Protein AF-U1QD72-F1 (afdb_monomer_lite)

pLDDT: mean 93.51, std 8.13, range [55.78, 98.44]

Structure (mmCIF, N/CA/C/O backbone):
data_AF-U1QD72-F1
#
_entry.id   AF-U1QD72-F1
#
loop_
_atom_site.group_PDB
_atom_site.id
_atom_site.type_symbol
_atom_site.label_atom_id
_atom_site.label_alt_id
_atom_site.label_comp_id
_atom_site.label_asym_id
_atom_site.label_entity_id
_atom_site.label_seq_id
_atom_site.pdbx_PDB_ins_code
_atom_site.Cartn_x
_atom_site.Cartn_y
_atom_site.Cartn_z
_atom_site.occupancy
_atom_site.B_iso_or_equiv
_atom_site.auth_seq_id
_atom_site.auth_comp_id
_atom_site.auth_asym_id
_atom_site.auth_atom_id
_atom_site.pdbx_PDB_model_num
ATOM 1 N N . MET A 1 1 ? 2.986 4.773 -15.804 1.00 86.00 1 MET A N 1
ATOM 2 C CA . MET A 1 1 ? 2.703 4.240 -14.452 1.00 86.00 1 MET A CA 1
ATOM 3 C C . MET A 1 1 ? 1.377 3.499 -14.443 1.00 86.00 1 MET A C 1
ATOM 5 O O . MET A 1 1 ? 1.407 2.318 -14.158 1.00 86.00 1 MET A O 1
ATOM 9 N N . LEU A 1 2 ? 0.267 4.127 -14.858 1.00 91.31 2 LEU A N 1
ATOM 10 C CA . LEU A 1 2 ? -1.049 3.478 -14.944 1.00 91.31 2 LEU A CA 1
ATOM 11 C C . LEU A 1 2 ? -1.063 2.214 -15.827 1.00 91.31 2 LEU A C 1
ATOM 13 O O . LEU A 1 2 ? -1.342 1.130 -15.325 1.00 91.31 2 LEU A O 1
ATOM 17 N N . ASP A 1 3 ? -0.659 2.335 -17.094 1.00 93.56 3 ASP A N 1
ATOM 18 C CA . ASP A 1 3 ? -0.658 1.210 -18.052 1.00 93.56 3 ASP A CA 1
ATOM 19 C C . ASP A 1 3 ? 0.342 0.098 -17.703 1.00 93.56 3 ASP A C 1
ATOM 21 O O . ASP A 1 3 ? 0.216 -1.027 -18.167 1.00 93.56 3 ASP A O 1
ATOM 25 N N . LEU A 1 4 ? 1.355 0.425 -16.897 1.00 94.56 4 LEU A N 1
ATOM 26 C CA . LEU A 1 4 ? 2.403 -0.505 -16.460 1.00 94.56 4 LEU A CA 1
ATOM 27 C C . LEU A 1 4 ? 2.152 -1.041 -15.044 1.00 94.56 4 LEU A C 1
ATOM 29 O O . LEU A 1 4 ? 2.973 -1.785 -14.509 1.00 94.56 4 LEU A O 1
ATOM 33 N N . SER A 1 5 ? 1.051 -0.635 -14.408 1.00 95.06 5 SER A N 1
ATOM 34 C CA . SER A 1 5 ? 0.603 -1.264 -13.171 1.00 95.06 5 SER A CA 1
ATOM 35 C C . SER A 1 5 ? -0.020 -2.622 -13.517 1.00 95.06 5 SER A C 1
ATOM 37 O O . SER A 1 5 ? -0.707 -2.722 -14.533 1.00 95.06 5 SER A O 1
ATOM 39 N N . PRO A 1 6 ? 0.165 -3.666 -12.695 1.00 96.50 6 PRO A N 1
ATOM 40 C CA . PRO A 1 6 ? -0.466 -4.967 -12.910 1.00 96.50 6 PRO A CA 1
ATOM 41 C C . PRO A 1 6 ? -1.987 -4.901 -13.089 1.00 96.50 6 PRO A C 1
ATOM 43 O O . PRO A 1 6 ? -2.549 -5.681 -13.851 1.00 96.50 6 PRO A O 1
ATOM 46 N N . ALA A 1 7 ? -2.657 -3.967 -12.410 1.00 96.62 7 ALA A N 1
ATOM 47 C CA . ALA A 1 7 ? -4.090 -3.753 -12.574 1.00 96.62 7 ALA A CA 1
ATOM 48 C C . ALA A 1 7 ? -4.460 -3.061 -13.899 1.00 96.62 7 ALA A C 1
ATOM 50 O O . ALA A 1 7 ? -5.589 -3.213 -14.360 1.00 96.62 7 ALA A O 1
ATOM 51 N N . GLY A 1 8 ? -3.554 -2.274 -14.491 1.00 96.31 8 GLY A N 1
ATOM 52 C CA . GLY A 1 8 ? -3.768 -1.555 -15.754 1.00 96.31 8 GLY A CA 1
ATOM 53 C C . GLY A 1 8 ? -4.870 -0.488 -15.710 1.00 96.31 8 GLY A C 1
ATOM 54 O O . GLY A 1 8 ? -5.319 -0.023 -16.754 1.00 96.31 8 GLY A O 1
ATOM 55 N N . ARG A 1 9 ? -5.353 -0.118 -14.517 1.00 96.50 9 ARG A N 1
ATOM 56 C CA . ARG A 1 9 ? -6.450 0.838 -14.317 1.00 96.50 9 ARG A CA 1
ATOM 57 C C . ARG A 1 9 ? -6.359 1.530 -12.963 1.00 96.50 9 ARG A C 1
ATOM 59 O O . ARG A 1 9 ? -5.679 1.063 -12.053 1.00 96.50 9 ARG A O 1
ATOM 66 N N . ILE A 1 10 ? -7.096 2.630 -12.836 1.00 95.50 10 ILE A N 1
ATOM 67 C CA . ILE A 1 10 ? -7.291 3.324 -11.564 1.00 95.50 10 ILE A CA 1
ATOM 68 C C . ILE A 1 10 ? -8.351 2.568 -10.751 1.00 95.50 10 ILE A C 1
ATOM 70 O O . ILE A 1 10 ? -9.318 2.042 -11.313 1.00 95.50 10 ILE A O 1
ATOM 74 N N . ALA A 1 11 ? -8.145 2.501 -9.436 1.00 96.50 11 ALA A N 1
ATOM 75 C CA . ALA A 1 11 ? -9.155 2.024 -8.500 1.00 96.50 11 ALA A CA 1
ATOM 76 C C . ALA A 1 11 ? -10.272 3.064 -8.340 1.00 96.50 11 ALA A C 1
ATOM 78 O O . ALA A 1 11 ? -10.013 4.270 -8.330 1.00 96.50 11 ALA A O 1
ATOM 79 N N . THR A 1 12 ? -11.512 2.616 -8.191 1.00 97.88 12 THR A N 1
ATOM 80 C CA . THR A 1 12 ? -12.619 3.518 -7.860 1.00 97.88 12 THR A CA 1
ATOM 81 C C . THR A 1 12 ? -12.604 3.870 -6.366 1.00 97.88 12 THR A C 1
ATOM 83 O O . THR A 1 12 ? -12.030 3.132 -5.559 1.00 97.88 12 THR A O 1
ATOM 86 N N . PRO A 1 13 ? -13.256 4.974 -5.951 1.00 98.06 13 PRO A N 1
ATOM 87 C CA . PRO A 1 13 ? -13.429 5.278 -4.531 1.00 98.06 13 PRO A CA 1
ATOM 88 C C . PRO A 1 13 ? -14.111 4.148 -3.749 1.00 98.06 13 PRO A C 1
ATOM 90 O O . PRO A 1 13 ? -13.724 3.886 -2.615 1.00 98.06 13 PRO A O 1
ATOM 93 N N . ASP A 1 14 ? -15.069 3.447 -4.363 1.00 98.44 14 ASP A N 1
ATOM 94 C CA . ASP A 1 14 ? -15.785 2.333 -3.730 1.00 98.44 14 ASP A CA 1
ATOM 95 C C . ASP A 1 14 ? -14.865 1.139 -3.445 1.00 98.44 14 ASP A C 1
ATOM 97 O O . ASP A 1 14 ? -14.977 0.510 -2.397 1.00 98.44 14 ASP A O 1
ATOM 101 N N . GLU A 1 15 ? -13.903 0.851 -4.330 1.00 97.94 15 GLU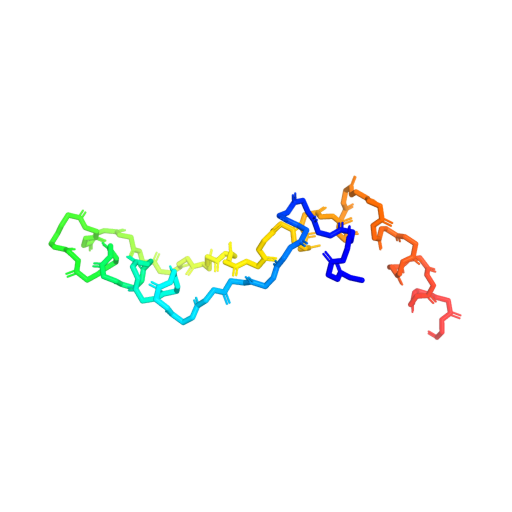 A N 1
ATOM 102 C CA . GLU A 1 15 ? -12.909 -0.209 -4.105 1.00 97.94 15 GLU A CA 1
ATOM 103 C C . GLU A 1 15 ? -11.995 0.101 -2.909 1.00 97.94 15 GLU A C 1
ATOM 105 O O . GLU A 1 15 ? -11.635 -0.800 -2.151 1.00 97.94 15 GLU A O 1
ATOM 110 N N . ILE A 1 16 ? -11.656 1.376 -2.695 1.00 97.94 16 ILE A N 1
ATOM 111 C CA . ILE A 1 16 ? -10.910 1.814 -1.505 1.00 97.94 16 ILE A CA 1
ATOM 112 C C . ILE A 1 16 ? -11.811 1.813 -0.260 1.00 97.94 16 ILE A C 1
ATOM 114 O O . ILE A 1 16 ? -11.361 1.445 0.825 1.00 97.94 16 ILE A O 1
ATOM 118 N N . GLY A 1 17 ? -13.089 2.168 -0.413 1.00 98.12 17 GLY A N 1
ATOM 119 C CA . GLY A 1 17 ? -14.092 2.099 0.649 1.00 98.12 17 GLY A CA 1
ATOM 120 C C . GLY A 1 17 ? -14.284 0.680 1.183 1.00 98.12 17 GLY A C 1
ATOM 121 O O . GLY A 1 17 ? -14.269 0.485 2.395 1.00 98.12 17 GLY A O 1
ATOM 122 N N . ALA A 1 18 ? -14.359 -0.316 0.299 1.00 98.44 18 ALA A N 1
ATOM 123 C CA . ALA A 1 18 ? -14.464 -1.724 0.679 1.00 98.44 18 ALA A CA 1
ATOM 124 C C . ALA A 1 18 ? -13.237 -2.219 1.471 1.00 98.44 18 ALA A C 1
ATOM 126 O O . ALA A 1 18 ? -13.372 -2.987 2.423 1.00 98.44 18 ALA A O 1
ATOM 127 N N . LEU A 1 19 ? -12.028 -1.749 1.131 1.00 97.75 19 LEU A N 1
ATOM 128 C CA . LEU A 1 19 ? -10.826 -2.044 1.919 1.00 97.75 19 LEU A CA 1
ATOM 129 C C . LEU A 1 19 ? -10.901 -1.430 3.324 1.00 97.75 19 LEU A C 1
ATOM 131 O O . LEU A 1 19 ? -10.507 -2.066 4.300 1.00 97.75 19 LEU A O 1
ATOM 135 N N . ALA A 1 20 ? -11.398 -0.196 3.435 1.00 97.50 20 ALA A N 1
ATOM 136 C CA . ALA A 1 20 ? -11.588 0.448 4.729 1.00 97.50 20 ALA A CA 1
ATOM 137 C C . ALA A 1 20 ? -12.645 -0.282 5.571 1.00 97.50 20 ALA A C 1
ATOM 139 O O . ALA A 1 20 ? -12.413 -0.512 6.754 1.00 97.50 20 ALA A O 1
ATOM 140 N N . GLU A 1 21 ? -13.764 -0.689 4.965 1.00 98.31 21 GLU A N 1
ATOM 141 C CA . GLU A 1 21 ? -14.815 -1.481 5.615 1.00 98.31 21 GLU A CA 1
ATOM 142 C C . GLU A 1 21 ? -14.252 -2.772 6.218 1.00 98.31 21 GLU A C 1
ATOM 144 O O . GLU A 1 21 ? -14.471 -3.029 7.401 1.00 98.31 21 GLU A O 1
ATOM 149 N N . PHE A 1 22 ? -13.441 -3.515 5.458 1.00 97.75 22 PHE A N 1
ATOM 150 C CA . PHE A 1 22 ? -12.763 -4.718 5.949 1.00 97.75 22 PHE A CA 1
ATOM 151 C C . PHE A 1 22 ? -11.957 -4.463 7.235 1.00 97.75 22 PHE A C 1
ATOM 153 O O . PHE A 1 22 ? -12.021 -5.256 8.171 1.00 97.75 22 PHE A O 1
ATOM 160 N N . PHE A 1 23 ? -11.232 -3.343 7.324 1.00 97.31 23 PHE A N 1
ATOM 161 C CA . PHE A 1 23 ? -10.465 -3.007 8.531 1.00 97.31 23 PHE A CA 1
ATOM 162 C C . PHE A 1 23 ? -11.313 -2.517 9.705 1.00 97.31 23 PHE A C 1
ATOM 164 O O . PHE A 1 23 ? -10.844 -2.550 10.841 1.00 97.31 23 PHE A O 1
ATOM 171 N N . MET A 1 24 ? -12.538 -2.062 9.454 1.00 96.88 24 MET A N 1
ATOM 172 C CA . MET A 1 24 ? -13.461 -1.638 10.508 1.00 96.88 24 MET A CA 1
ATOM 173 C C . MET A 1 24 ? -14.257 -2.812 11.092 1.00 96.88 24 MET A C 1
ATOM 175 O O . MET A 1 24 ? -14.937 -2.642 12.106 1.00 96.88 24 MET A O 1
ATOM 179 N N . GLU A 1 25 ? -14.173 -4.005 10.495 1.00 98.19 25 GLU A N 1
ATOM 180 C CA . GLU A 1 25 ? -14.800 -5.193 11.060 1.00 98.19 25 GLU A CA 1
ATOM 181 C C . GLU A 1 25 ? -14.169 -5.599 12.406 1.00 98.19 25 GLU A C 1
ATOM 183 O O . GLU A 1 25 ? -12.948 -5.538 12.577 1.00 98.19 25 GLU A O 1
ATOM 188 N N . PRO A 1 26 ? -14.960 -6.144 13.354 1.00 97.88 26 PRO A N 1
ATOM 189 C CA . PRO A 1 26 ? -14.428 -6.674 14.613 1.00 97.88 26 PRO A CA 1
ATOM 190 C C . PRO A 1 26 ? -13.354 -7.760 14.429 1.00 97.88 26 PRO A C 1
ATOM 192 O O . PRO A 1 26 ? -12.482 -7.927 15.282 1.00 97.88 26 PRO A O 1
ATOM 195 N N . SER A 1 27 ? -13.414 -8.499 13.317 1.00 97.75 27 SER A N 1
ATOM 196 C CA . SER A 1 27 ? -12.468 -9.556 12.943 1.00 97.75 27 SER A CA 1
ATOM 197 C C . SER A 1 27 ? -11.049 -9.019 12.699 1.00 97.75 27 SER A C 1
ATOM 199 O O . SER A 1 27 ? -10.072 -9.718 12.975 1.00 97.75 27 SER A O 1
ATOM 201 N N . ALA A 1 28 ? -10.921 -7.764 12.258 1.00 97.81 28 ALA A N 1
ATOM 202 C CA . ALA A 1 28 ? -9.651 -7.107 11.976 1.00 97.81 28 ALA A CA 1
ATOM 203 C C . ALA A 1 28 ? -8.973 -6.521 13.230 1.00 97.81 28 ALA A C 1
ATOM 205 O O . ALA A 1 28 ? -7.899 -5.936 13.124 1.00 97.81 28 ALA A O 1
ATOM 206 N N . GLY A 1 29 ? -9.541 -6.704 14.431 1.00 97.31 29 GLY A N 1
ATOM 207 C CA . GLY A 1 29 ? -9.120 -6.013 15.659 1.00 97.31 29 GLY A CA 1
ATOM 208 C C . GLY A 1 29 ? -7.671 -6.232 16.126 1.00 97.31 29 GLY A C 1
ATOM 209 O O . GLY A 1 29 ? -7.202 -5.500 16.995 1.00 97.31 29 GLY A O 1
ATOM 210 N N . PHE A 1 30 ? -6.946 -7.208 15.569 1.00 97.31 30 PHE A N 1
ATOM 211 C CA . PHE A 1 30 ? -5.517 -7.421 15.847 1.00 97.31 30 PHE A CA 1
ATOM 212 C C . PHE A 1 30 ? -4.589 -6.966 14.709 1.00 97.31 30 PHE A C 1
ATOM 214 O O . PHE A 1 30 ? -3.368 -7.077 14.814 1.00 97.31 30 PHE A O 1
ATOM 221 N N . ILE A 1 31 ? -5.148 -6.440 13.618 1.00 97.50 31 ILE A N 1
ATOM 222 C CA . ILE A 1 31 ? -4.386 -5.882 12.506 1.00 97.50 31 ILE A CA 1
ATOM 223 C C . ILE A 1 31 ? -4.108 -4.411 12.821 1.00 97.50 31 ILE A C 1
ATOM 225 O O . ILE A 1 31 ? -4.970 -3.549 12.688 1.00 97.50 31 ILE A O 1
ATOM 229 N N . THR A 1 32 ? -2.893 -4.125 13.280 1.00 96.44 32 THR A N 1
ATOM 230 C CA . THR A 1 32 ? -2.461 -2.775 13.657 1.00 96.44 32 THR A CA 1
ATOM 231 C C . THR A 1 32 ? -0.993 -2.548 13.305 1.00 96.44 32 THR A C 1
ATOM 233 O O . THR A 1 32 ? -0.214 -3.498 13.234 1.00 96.44 32 THR A O 1
ATOM 236 N N . GLY A 1 33 ? -0.616 -1.287 13.067 1.00 96.75 33 GLY A N 1
ATOM 237 C CA . GLY A 1 33 ? 0.759 -0.887 12.750 1.00 96.75 33 GLY A CA 1
ATOM 238 C C . GLY A 1 33 ? 1.261 -1.336 11.374 1.00 96.75 33 GLY A C 1
ATOM 239 O O . GLY A 1 33 ? 2.471 -1.415 11.179 1.00 96.75 33 GLY A O 1
ATOM 240 N N . ILE A 1 34 ? 0.352 -1.654 10.447 1.00 96.88 34 ILE A N 1
ATOM 241 C CA . ILE A 1 34 ? 0.692 -2.061 9.081 1.00 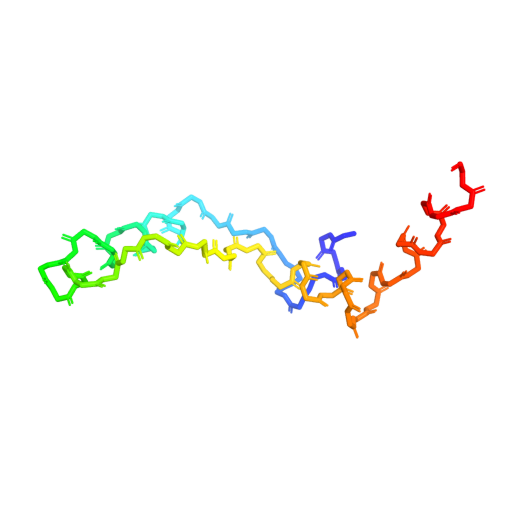96.88 34 ILE A CA 1
ATOM 242 C C . ILE A 1 34 ? 0.399 -0.950 8.075 1.00 96.88 34 ILE A C 1
ATOM 244 O O . ILE A 1 34 ? -0.520 -0.154 8.264 1.00 96.88 34 ILE A O 1
ATOM 248 N N . ASP A 1 35 ? 1.126 -0.985 6.963 1.00 96.06 35 ASP A N 1
ATOM 249 C CA . ASP A 1 35 ? 0.802 -0.248 5.748 1.00 96.06 35 ASP A CA 1
ATOM 250 C C . ASP A 1 35 ? 0.192 -1.203 4.718 1.00 96.06 35 ASP A C 1
ATOM 252 O O . ASP A 1 35 ? 0.676 -2.322 4.523 1.00 96.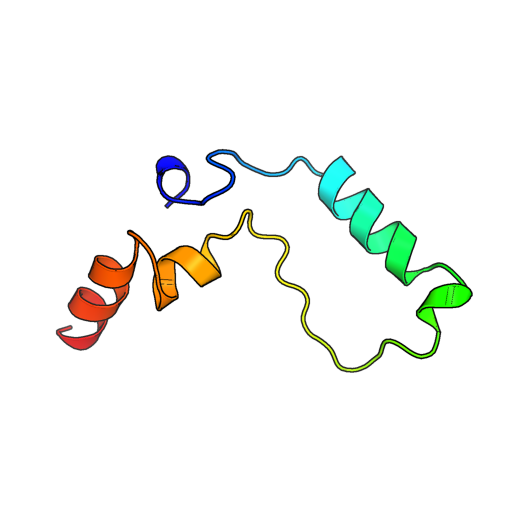06 35 ASP A O 1
ATOM 256 N N . VAL A 1 36 ? -0.860 -0.758 4.028 1.00 96.19 36 VAL A N 1
ATOM 257 C CA . VAL A 1 36 ? -1.538 -1.539 2.986 1.00 96.19 36 VAL A CA 1
ATOM 258 C C . VAL A 1 36 ? -1.433 -0.806 1.659 1.00 96.19 36 VAL A C 1
ATOM 260 O O . VAL A 1 36 ? -1.938 0.304 1.504 1.00 96.19 36 VAL A O 1
ATOM 263 N N . LEU A 1 37 ? -0.789 -1.440 0.681 1.00 96.81 37 LEU A N 1
ATOM 264 C CA . LEU A 1 37 ? -0.684 -0.903 -0.673 1.00 96.81 37 LEU A CA 1
ATOM 265 C C . LEU A 1 37 ? -1.939 -1.251 -1.480 1.00 96.81 37 LEU A C 1
ATOM 267 O O . LEU A 1 37 ? -2.118 -2.388 -1.910 1.00 96.81 37 LEU A O 1
ATOM 271 N N . ALA A 1 38 ? -2.788 -0.248 -1.708 1.00 96.75 38 ALA A N 1
ATOM 272 C CA . ALA A 1 38 ? -3.984 -0.324 -2.549 1.00 96.75 38 ALA A CA 1
ATOM 273 C C . ALA A 1 38 ? -3.780 0.444 -3.870 1.00 96.75 38 ALA A C 1
ATOM 275 O O . ALA A 1 38 ? -4.517 1.368 -4.198 1.00 96.75 38 ALA A O 1
ATOM 276 N N . ASP A 1 39 ? -2.722 0.106 -4.609 1.00 96.12 39 ASP A N 1
ATOM 277 C CA . ASP A 1 39 ? -2.192 0.929 -5.709 1.00 96.12 39 ASP A CA 1
ATOM 278 C C . ASP A 1 39 ? -2.204 0.231 -7.083 1.00 96.12 39 ASP A C 1
ATOM 280 O O . ASP A 1 39 ? -1.463 0.608 -7.999 1.00 96.12 39 ASP A O 1
ATOM 284 N N . GLY A 1 40 ? -2.994 -0.838 -7.219 1.00 96.19 40 GLY A N 1
ATOM 285 C CA . GLY A 1 40 ? -3.058 -1.642 -8.442 1.00 96.19 40 GLY A CA 1
ATOM 286 C C . GLY A 1 40 ? -1.764 -2.400 -8.764 1.00 96.19 40 GLY A C 1
ATOM 287 O O . GLY A 1 40 ? -1.582 -2.840 -9.898 1.00 96.19 40 GLY A O 1
ATOM 288 N N . GLY A 1 41 ? -0.851 -2.537 -7.794 1.00 96.81 41 GLY A N 1
ATOM 289 C CA . GLY A 1 41 ? 0.447 -3.196 -7.951 1.00 96.81 41 GLY A CA 1
ATOM 290 C C . GLY A 1 41 ? 1.538 -2.282 -8.509 1.00 96.81 41 GLY A C 1
ATOM 29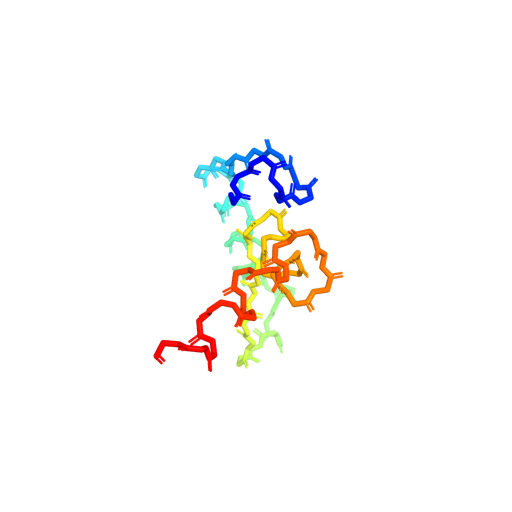1 O O . GLY A 1 41 ? 2.601 -2.761 -8.910 1.00 96.81 41 GLY A O 1
ATOM 292 N N . THR A 1 42 ? 1.299 -0.974 -8.555 1.00 96.62 42 THR A N 1
ATOM 293 C CA . THR A 1 42 ? 2.244 0.003 -9.101 1.00 96.62 42 THR A CA 1
ATOM 294 C C . THR A 1 42 ? 3.581 -0.018 -8.353 1.00 96.62 42 THR A C 1
ATOM 296 O O . THR A 1 42 ? 4.642 -0.032 -8.978 1.00 96.62 42 THR A O 1
ATOM 299 N N . THR A 1 43 ? 3.553 -0.091 -7.022 1.00 95.94 43 THR A N 1
ATOM 300 C CA . THR A 1 43 ? 4.753 -0.196 -6.183 1.00 95.94 43 THR A CA 1
ATOM 301 C C . THR A 1 43 ? 5.513 -1.489 -6.469 1.00 95.94 43 THR A C 1
ATOM 303 O O . THR A 1 43 ? 6.733 -1.470 -6.625 1.00 95.94 43 THR A O 1
ATOM 306 N N . ALA A 1 44 ? 4.812 -2.614 -6.624 1.00 95.75 44 ALA A N 1
ATOM 307 C CA . ALA A 1 44 ? 5.447 -3.880 -6.988 1.00 95.75 44 ALA A CA 1
ATOM 308 C C . ALA A 1 44 ? 6.110 -3.797 -8.374 1.00 95.75 44 ALA A C 1
ATOM 310 O O . ALA A 1 44 ? 7.258 -4.216 -8.539 1.00 95.75 44 ALA A O 1
ATOM 311 N N . ALA A 1 45 ? 5.439 -3.185 -9.354 1.00 96.19 45 ALA A N 1
ATOM 312 C CA . ALA A 1 45 ? 6.013 -2.946 -10.674 1.00 96.19 45 ALA A CA 1
ATOM 313 C C . ALA A 1 45 ? 7.225 -2.000 -10.629 1.00 96.19 45 ALA A C 1
ATOM 315 O O . ALA A 1 45 ? 8.177 -2.201 -11.384 1.00 96.19 45 ALA A O 1
ATOM 316 N N . TYR A 1 46 ? 7.240 -1.011 -9.731 1.00 94.56 46 TYR A N 1
ATOM 317 C CA . TYR A 1 46 ? 8.388 -0.122 -9.526 1.00 94.56 46 TYR A CA 1
ATOM 318 C C . TYR A 1 46 ? 9.615 -0.871 -8.994 1.00 94.56 46 TYR A C 1
ATOM 320 O O . TYR A 1 46 ? 10.728 -0.678 -9.488 1.00 94.56 46 TYR A O 1
ATOM 328 N N . TRP A 1 47 ? 9.430 -1.767 -8.023 1.00 94.31 47 TRP A N 1
ATOM 329 C CA . TRP A 1 47 ? 10.546 -2.499 -7.420 1.00 94.31 47 TRP A CA 1
ATOM 330 C C . TRP A 1 47 ? 11.012 -3.699 -8.248 1.00 94.31 47 TRP A C 1
ATOM 332 O O . TRP A 1 47 ? 12.218 -3.976 -8.293 1.00 94.31 47 TRP A O 1
ATOM 342 N N . HIS A 1 48 ? 10.080 -4.389 -8.911 1.00 93.12 48 HIS A N 1
ATOM 343 C CA . HIS A 1 48 ? 10.302 -5.722 -9.481 1.00 93.12 48 HIS A CA 1
ATOM 344 C C . HIS A 1 48 ? 9.756 -5.917 -10.900 1.00 93.12 48 HIS A 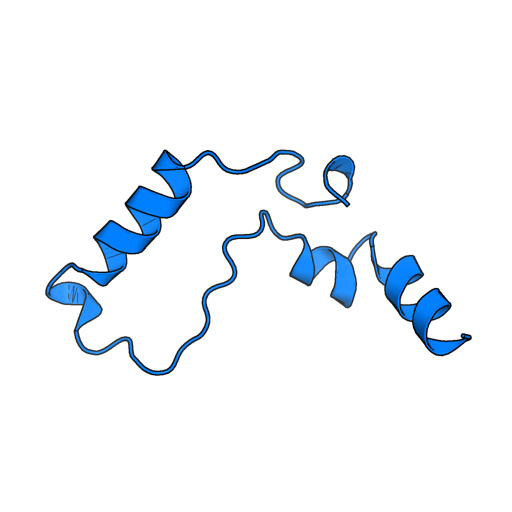C 1
ATOM 346 O O . HIS A 1 48 ? 10.069 -6.927 -11.526 1.00 93.12 48 HIS A O 1
ATOM 352 N N . GLY A 1 49 ? 8.982 -4.977 -11.439 1.00 93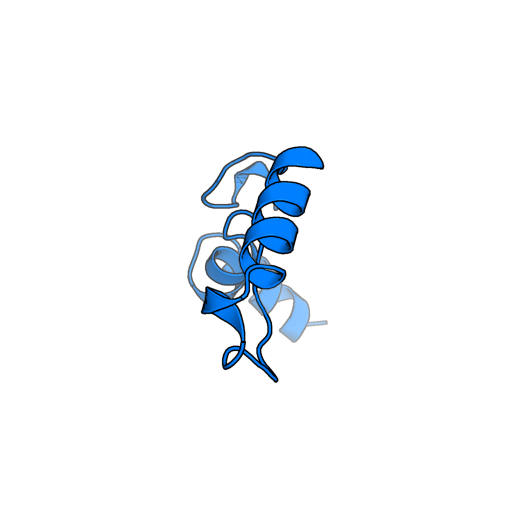.62 49 GLY A N 1
ATOM 353 C CA . GLY A 1 49 ? 8.353 -5.096 -12.757 1.00 93.62 49 GLY A CA 1
ATOM 354 C C . GLY A 1 49 ? 8.881 -4.086 -13.769 1.00 93.62 49 GLY A C 1
ATOM 355 O O . GLY A 1 49 ? 10.048 -3.684 -13.720 1.00 93.62 49 GLY A O 1
ATOM 356 N N . ASP A 1 50 ? 7.995 -3.684 -14.674 1.00 94.38 50 ASP A N 1
ATOM 357 C CA . ASP A 1 50 ? 8.318 -2.874 -15.852 1.00 94.38 50 ASP A CA 1
ATOM 358 C C . ASP A 1 50 ? 8.527 -1.387 -15.539 1.00 94.38 50 ASP A C 1
ATOM 360 O O . ASP A 1 50 ? 8.952 -0.630 -16.404 1.00 94.38 50 ASP A O 1
ATOM 364 N N . LEU A 1 51 ? 8.289 -0.949 -14.297 1.00 94.25 51 LEU A N 1
ATOM 365 C CA . LEU A 1 51 ? 8.572 0.420 -13.849 1.00 94.25 51 LEU A CA 1
ATOM 366 C C . LEU A 1 51 ? 9.977 0.578 -13.244 1.00 94.25 51 LEU A C 1
ATOM 368 O O . LEU A 1 51 ? 10.349 1.689 -12.864 1.00 94.25 51 LEU A O 1
ATOM 372 N N . ARG A 1 52 ? 10.792 -0.487 -13.191 1.00 92.44 52 ARG A N 1
ATOM 373 C CA . ARG A 1 52 ? 12.161 -0.448 -12.636 1.00 92.44 52 ARG A CA 1
ATOM 374 C C . ARG A 1 52 ? 13.069 0.602 -13.284 1.00 92.44 52 ARG A C 1
ATOM 376 O O . ARG A 1 52 ? 13.916 1.168 -12.594 1.00 92.44 52 ARG A O 1
ATOM 383 N N . TYR A 1 53 ? 12.853 0.922 -14.563 1.00 90.94 53 TYR A N 1
ATOM 384 C CA . TYR A 1 53 ? 13.616 1.961 -15.265 1.00 90.94 53 TYR A CA 1
ATOM 385 C C . TYR A 1 53 ? 13.480 3.347 -14.605 1.00 90.94 53 TYR A C 1
ATOM 387 O O . TYR A 1 53 ? 14.414 4.145 -14.655 1.00 90.94 53 TYR A O 1
ATOM 395 N N . LEU A 1 54 ? 12.345 3.647 -13.955 1.00 90.81 54 LEU A N 1
ATOM 396 C CA . LEU A 1 54 ? 12.149 4.919 -13.249 1.00 90.81 54 LEU A CA 1
ATOM 397 C C . LEU A 1 54 ? 13.104 5.048 -12.060 1.00 90.81 54 LEU A C 1
ATOM 399 O O . LEU A 1 54 ? 13.702 6.105 -11.869 1.00 90.81 54 LEU A O 1
ATOM 403 N N . ARG A 1 55 ? 13.299 3.960 -11.306 1.00 86.31 55 ARG A N 1
ATOM 404 C CA . ARG A 1 55 ? 14.219 3.913 -10.163 1.00 86.31 55 ARG A CA 1
ATOM 405 C C . ARG A 1 55 ? 15.667 4.140 -10.592 1.00 86.31 55 ARG A C 1
ATOM 407 O O . ARG A 1 55 ? 16.399 4.886 -9.951 1.00 86.31 55 ARG A O 1
ATOM 414 N N . GLU A 1 56 ? 16.074 3.491 -11.677 1.00 86.81 56 GLU A N 1
ATOM 415 C CA . GLU A 1 56 ? 17.439 3.575 -12.214 1.00 86.81 56 GLU A CA 1
ATOM 416 C C . GLU A 1 56 ? 17.771 4.957 -12.781 1.00 86.81 56 GLU A C 1
ATOM 418 O O . GLU A 1 56 ? 18.931 5.367 -12.778 1.00 86.81 56 GLU A O 1
ATOM 423 N N . ASN A 1 57 ? 16.764 5.676 -13.275 1.00 85.19 57 ASN A N 1
ATOM 424 C CA . ASN A 1 57 ? 16.936 7.034 -13.777 1.00 85.19 57 ASN A CA 1
ATOM 425 C C . ASN A 1 57 ? 16.976 8.061 -12.639 1.00 85.19 57 ASN A C 1
ATOM 427 O O . ASN A 1 57 ? 17.772 8.992 -12.701 1.00 85.19 57 ASN A O 1
ATOM 431 N N . TRP A 1 58 ? 16.189 7.862 -11.578 1.00 74.31 58 TRP A N 1
ATOM 432 C CA . TRP A 1 58 ? 16.228 8.698 -10.371 1.00 74.31 58 TRP A CA 1
ATOM 433 C C . TRP A 1 58 ? 17.543 8.590 -9.594 1.00 74.31 58 TRP A C 1
ATOM 435 O O . TRP A 1 58 ? 17.967 9.556 -8.976 1.00 74.31 58 TRP A O 1
ATOM 445 N N . SER A 1 59 ? 18.229 7.443 -9.631 1.00 70.19 59 SER A N 1
ATOM 446 C CA . SER A 1 59 ? 19.531 7.312 -8.960 1.00 70.19 59 SER A CA 1
ATOM 447 C C . SER A 1 59 ? 20.677 8.021 -9.691 1.00 70.19 59 SER A C 1
ATOM 449 O O . SER A 1 59 ? 21.804 8.008 -9.204 1.00 70.19 59 SER A O 1
ATOM 451 N N . LYS A 1 60 ? 20.431 8.540 -10.899 1.00 63.38 60 LYS A N 1
ATOM 452 C CA . LYS A 1 60 ? 21.433 9.194 -11.755 1.00 63.38 60 LYS A CA 1
ATOM 453 C C . LYS A 1 60 ? 21.288 10.719 -11.791 1.00 63.38 60 LYS A C 1
ATOM 455 O O . LYS A 1 60 ? 22.119 11.367 -12.424 1.00 63.38 60 LYS A O 1
ATOM 460 N N . SER A 1 61 ? 20.241 11.262 -11.168 1.00 55.78 61 SER A N 1
ATOM 461 C CA . SER A 1 61 ? 19.979 12.700 -11.020 1.00 55.78 61 SER A CA 1
ATOM 462 C C . SER A 1 61 ? 20.469 13.240 -9.688 1.00 55.78 61 SER A C 1
ATOM 464 O O . SER A 1 61 ? 20.327 12.498 -8.691 1.00 55.78 61 SER A O 1
#

Sequence (61 aa):
MLDLSPAGRIATPDEIGALAEFFMEPSAGFITGIDVLADGGTTAAYWHGDLRYLRENWSKS

Foldseek 3Di:
DLCFQQQNHDDDPVNVVVVVVVCPDPVVVPVDPDDDDPDSRVVVCCVPNDVVVVVVVVVVD

Secondary structure (DSSP, 8-state):
--TTSTT-SPPPHHHHHHHHHHHHSGGGTT--S-----STTHHHHHHHSTTHHHHHHHTT-

Radius of gyration: 15.09 Å; chains: 1; bounding box: 37×22×34 Å